Protein AF-A0A7S3EU67-F1 (afdb_monomer_lite)

pLDDT: mean 77.07, std 11.49, range [43.06, 93.88]

Organism: NCBI:txid156174

Secondary structure (DSSP, 8-state):
-TTTTTSS-TTS--HHHHHHHHHHHHHHHTS-TTT--HHHHHHHHHHHHHHSS----HHHHHHHHHHHHHHHHHTTT-TT--HHHHHHHHHHHHHHH---HHHHHHHHHHHEETTEE-GGG--

Structure (mmCIF, N/CA/C/O backbone):
data_AF-A0A7S3EU67-F1
#
_entry.id   AF-A0A7S3EU67-F1
#
loop_
_atom_site.group_PDB
_atom_site.id
_atom_site.type_symbol
_atom_site.label_atom_id
_atom_site.label_alt_id
_atom_site.label_comp_id
_atom_site.label_asym_id
_atom_site.label_entity_id
_atom_site.label_seq_id
_atom_site.pdbx_PDB_ins_code
_atom_site.Cartn_x
_atom_site.Cartn_y
_atom_site.Cartn_z
_atom_site.occupancy
_atom_site.B_iso_or_equiv
_atom_site.auth_seq_id
_atom_site.auth_comp_id
_atom_site.auth_asym_id
_atom_site.auth_atom_id
_atom_site.pdbx_PDB_model_num
ATOM 1 N N . LEU A 1 1 ? 1.679 -4.608 -15.591 1.00 65.19 1 LEU A N 1
ATOM 2 C CA . LEU A 1 1 ? 0.913 -3.486 -14.990 1.00 65.19 1 LEU A CA 1
ATOM 3 C C . LEU A 1 1 ? 1.843 -2.546 -14.233 1.00 65.19 1 LEU A C 1
ATOM 5 O O . LEU A 1 1 ? 1.960 -1.412 -14.661 1.00 65.19 1 LEU A O 1
ATOM 9 N N . TYR A 1 2 ? 2.546 -3.017 -13.198 1.00 73.50 2 TYR A N 1
ATOM 10 C CA . TYR A 1 2 ? 3.472 -2.206 -12.387 1.00 73.50 2 TYR A CA 1
ATOM 11 C C . TYR A 1 2 ? 4.547 -1.477 -13.207 1.00 73.50 2 TYR A C 1
ATOM 13 O O . TYR A 1 2 ? 4.780 -0.298 -12.981 1.00 73.50 2 TYR A O 1
ATOM 21 N N . LYS A 1 3 ? 5.087 -2.127 -14.248 1.00 79.25 3 LYS A N 1
ATOM 22 C CA . LYS A 1 3 ? 6.001 -1.490 -15.211 1.00 79.25 3 LYS A CA 1
ATOM 23 C C . LYS A 1 3 ? 5.364 -0.329 -15.994 1.00 79.25 3 LYS A C 1
ATOM 25 O O . LYS A 1 3 ? 5.911 0.760 -16.064 1.00 79.25 3 LYS A O 1
ATOM 30 N N . VAL A 1 4 ? 4.144 -0.528 -16.506 1.00 78.88 4 VAL A N 1
ATOM 31 C CA . VAL A 1 4 ? 3.378 0.500 -17.249 1.00 78.88 4 VAL A CA 1
ATOM 32 C C . VAL A 1 4 ? 2.975 1.671 -16.351 1.00 78.88 4 VAL A C 1
ATOM 34 O O . VAL A 1 4 ? 2.916 2.807 -16.802 1.00 78.88 4 VAL A O 1
ATOM 37 N N . LEU A 1 5 ? 2.698 1.395 -15.077 1.00 80.94 5 LEU A N 1
ATOM 38 C CA . LEU A 1 5 ? 2.354 2.410 -14.085 1.00 80.94 5 LEU A CA 1
ATOM 39 C C . LEU A 1 5 ? 3.580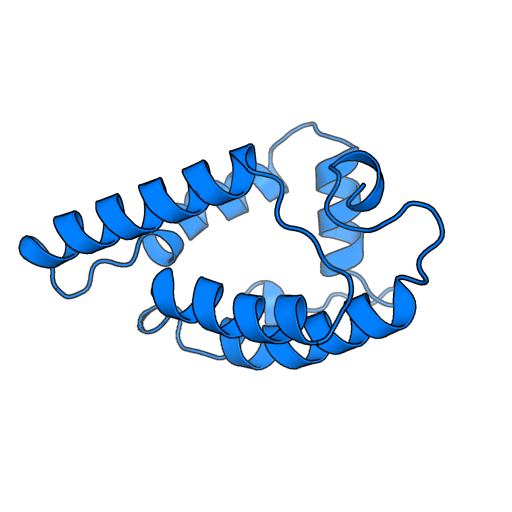 3.164 -13.536 1.00 80.94 5 LEU A C 1
ATOM 41 O O . LEU A 1 5 ? 3.401 4.071 -12.729 1.00 80.94 5 LEU A O 1
ATOM 45 N N . GLY A 1 6 ? 4.797 2.813 -13.966 1.00 80.44 6 GLY A N 1
ATOM 46 C CA . GLY A 1 6 ? 6.035 3.475 -13.550 1.00 80.44 6 GLY A CA 1
ATOM 47 C C . GLY A 1 6 ? 6.573 3.026 -12.192 1.00 80.44 6 GLY A C 1
ATOM 48 O O . GLY A 1 6 ? 7.446 3.694 -11.649 1.00 80.44 6 GLY A O 1
ATOM 49 N N . PHE A 1 7 ? 6.067 1.918 -11.643 1.00 84.12 7 PHE A N 1
ATOM 50 C CA . PHE A 1 7 ? 6.539 1.396 -10.362 1.00 84.12 7 PHE A CA 1
ATOM 51 C C . PHE A 1 7 ? 7.824 0.583 -10.466 1.00 84.12 7 PHE A C 1
ATOM 53 O O . PHE A 1 7 ? 8.583 0.504 -9.512 1.00 84.12 7 PHE A O 1
ATOM 60 N N . ILE A 1 8 ? 8.054 -0.055 -11.610 1.00 86.50 8 ILE A N 1
ATOM 61 C CA . ILE A 1 8 ? 9.194 -0.945 -11.834 1.00 86.50 8 ILE A CA 1
ATOM 62 C C . ILE A 1 8 ? 9.774 -0.614 -13.217 1.00 86.50 8 ILE A C 1
ATOM 64 O O . ILE A 1 8 ? 8.984 -0.445 -14.155 1.00 86.50 8 ILE A O 1
ATOM 68 N N . PRO A 1 9 ? 11.106 -0.531 -13.385 1.00 85.44 9 PRO A N 1
ATOM 69 C CA . PRO A 1 9 ? 11.727 -0.377 -14.696 1.00 85.44 9 PRO A CA 1
ATOM 70 C C . PRO A 1 9 ? 11.282 -1.467 -15.683 1.00 85.44 9 PRO A C 1
ATOM 72 O O . PRO A 1 9 ? 10.923 -2.587 -15.309 1.00 85.44 9 PRO A O 1
ATOM 75 N N . MET A 1 10 ? 11.256 -1.143 -16.977 1.00 84.31 10 MET A N 1
ATOM 76 C CA . MET A 1 10 ? 10.720 -2.060 -17.994 1.00 84.31 10 MET A CA 1
ATOM 77 C C . MET A 1 10 ? 11.562 -3.335 -18.148 1.00 84.31 10 MET A C 1
ATOM 79 O O . MET A 1 10 ? 11.022 -4.394 -18.478 1.00 84.31 10 MET A O 1
ATOM 83 N N . ASP A 1 11 ? 12.852 -3.235 -17.868 1.00 87.50 11 ASP A N 1
ATOM 84 C CA . ASP A 1 11 ? 13.901 -4.247 -17.974 1.00 87.50 11 ASP A CA 1
ATOM 85 C C . ASP A 1 11 ? 14.124 -5.063 -16.692 1.00 87.50 11 ASP A C 1
ATOM 87 O O . ASP A 1 11 ? 14.778 -6.099 -16.745 1.00 87.50 11 ASP A O 1
ATOM 91 N N . GLU A 1 12 ? 13.517 -4.666 -15.573 1.00 86.00 12 GLU A N 1
ATOM 92 C CA . GLU A 1 12 ? 13.733 -5.318 -14.277 1.00 86.00 12 GLU A CA 1
ATOM 93 C C . GLU A 1 12 ? 13.048 -6.692 -14.169 1.00 86.00 12 GLU A C 1
ATOM 95 O O . GLU A 1 12 ? 11.912 -6.870 -14.640 1.00 86.00 12 GLU A O 1
ATOM 100 N N . ASP A 1 13 ? 13.690 -7.647 -13.491 1.00 85.62 13 ASP A N 1
ATOM 101 C CA . ASP A 1 13 ? 13.052 -8.908 -13.106 1.00 85.62 13 ASP A CA 1
ATOM 102 C C . ASP A 1 13 ? 12.093 -8.700 -11.922 1.00 85.62 13 ASP A C 1
ATOM 104 O O . ASP A 1 13 ? 12.453 -8.205 -10.857 1.00 85.62 13 ASP A O 1
ATOM 108 N N . THR A 1 14 ? 10.834 -9.092 -12.107 1.00 84.94 14 THR A N 1
ATOM 109 C CA . THR A 1 14 ? 9.787 -8.937 -11.093 1.00 84.94 14 THR A CA 1
ATOM 110 C C . THR A 1 14 ? 9.695 -10.114 -10.128 1.00 84.94 14 THR A C 1
ATOM 112 O O . THR A 1 14 ? 8.995 -9.991 -9.124 1.00 84.94 14 THR A O 1
ATOM 115 N N . ALA A 1 15 ? 10.343 -11.247 -10.420 1.00 85.31 15 ALA A N 1
ATOM 116 C CA . ALA A 1 15 ? 10.303 -12.432 -9.564 1.00 85.31 15 ALA A CA 1
ATOM 117 C C . ALA A 1 15 ? 10.766 -12.162 -8.115 1.00 85.31 15 ALA A C 1
ATOM 119 O O . ALA A 1 15 ? 9.986 -12.449 -7.204 1.00 85.31 15 ALA A O 1
ATOM 120 N N . PRO A 1 16 ? 11.937 -11.540 -7.865 1.00 85.56 16 PRO A N 1
ATOM 121 C CA . PRO A 1 16 ? 12.390 -11.291 -6.495 1.00 85.56 16 PRO A CA 1
ATOM 122 C C . PRO A 1 16 ? 11.522 -10.254 -5.763 1.00 85.56 16 PRO A C 1
ATOM 124 O O . PRO A 1 16 ? 11.275 -10.374 -4.567 1.00 85.56 16 PRO A O 1
ATOM 127 N N . ILE A 1 17 ? 10.973 -9.277 -6.493 1.00 82.69 17 ILE A N 1
ATOM 128 C CA . ILE A 1 17 ? 10.047 -8.275 -5.941 1.00 82.69 17 ILE A CA 1
ATOM 129 C C . ILE A 1 17 ? 8.745 -8.948 -5.491 1.00 82.69 17 ILE A C 1
ATOM 131 O O . ILE A 1 17 ? 8.221 -8.651 -4.419 1.00 82.69 17 ILE A O 1
ATOM 135 N N . ALA A 1 18 ? 8.216 -9.869 -6.301 1.00 80.38 18 ALA A N 1
ATOM 136 C CA . ALA A 1 18 ? 7.013 -10.617 -5.961 1.00 80.38 18 ALA A CA 1
ATOM 137 C C . ALA A 1 18 ? 7.232 -11.527 -4.744 1.00 80.38 18 ALA A C 1
ATOM 139 O O . ALA A 1 18 ? 6.339 -11.644 -3.908 1.00 80.38 18 ALA A O 1
ATOM 140 N N . GLU A 1 19 ? 8.405 -12.150 -4.622 1.00 81.88 19 GLU A N 1
ATOM 141 C CA . GLU A 1 19 ? 8.767 -12.963 -3.458 1.00 81.88 19 GLU A CA 1
ATOM 142 C C . GLU A 1 19 ? 8.867 -12.117 -2.183 1.00 81.88 19 GLU A C 1
ATOM 144 O O . GLU A 1 19 ? 8.253 -12.463 -1.175 1.00 81.88 19 GLU A O 1
ATOM 149 N N . ALA A 1 20 ? 9.530 -10.960 -2.250 1.00 81.44 20 ALA A N 1
ATOM 150 C CA . ALA A 1 20 ? 9.624 -10.033 -1.126 1.00 81.44 20 ALA A CA 1
ATOM 151 C C . ALA A 1 20 ? 8.252 -9.507 -0.682 1.00 81.44 20 ALA A C 1
ATOM 153 O O . ALA A 1 20 ? 7.946 -9.503 0.509 1.00 81.44 20 ALA A O 1
ATOM 154 N N . LEU A 1 21 ? 7.387 -9.135 -1.632 1.00 76.31 21 LEU A N 1
ATOM 155 C CA . LEU A 1 21 ? 6.013 -8.736 -1.322 1.00 76.31 21 LEU A CA 1
ATOM 156 C C . LEU A 1 21 ? 5.219 -9.889 -0.697 1.00 76.31 21 LEU A C 1
ATOM 158 O O . LEU A 1 21 ? 4.515 -9.673 0.282 1.00 76.31 21 LEU A O 1
ATOM 162 N N . ASN A 1 22 ? 5.350 -11.118 -1.203 1.00 72.25 22 ASN A N 1
ATOM 163 C CA . ASN A 1 22 ? 4.688 -12.289 -0.619 1.00 72.25 22 ASN A CA 1
ATOM 164 C C . ASN A 1 22 ? 5.210 -12.651 0.778 1.00 72.25 22 ASN A C 1
ATOM 166 O O . ASN A 1 22 ? 4.482 -13.301 1.522 1.00 72.25 22 ASN A O 1
ATOM 170 N N . ALA A 1 23 ? 6.436 -12.265 1.131 1.00 74.50 23 ALA A N 1
ATOM 171 C CA . ALA A 1 23 ? 6.990 -12.448 2.471 1.00 74.50 23 ALA A CA 1
ATOM 172 C C . ALA A 1 23 ? 6.547 -11.343 3.446 1.00 74.50 23 ALA A C 1
ATOM 174 O O . ALA A 1 23 ? 6.305 -11.629 4.616 1.00 74.50 23 ALA A O 1
ATOM 175 N N . ALA A 1 24 ? 6.393 -10.107 2.963 1.00 69.75 24 ALA A N 1
ATOM 176 C CA . ALA A 1 24 ? 5.922 -8.969 3.755 1.00 69.75 24 ALA A CA 1
ATOM 177 C C . ALA A 1 24 ? 4.404 -9.022 4.004 1.00 69.75 24 ALA A C 1
ATOM 179 O O . ALA A 1 24 ? 3.927 -8.795 5.114 1.00 69.75 24 ALA A O 1
ATOM 180 N N . LEU A 1 25 ? 3.623 -9.383 2.978 1.00 64.12 25 LEU A N 1
ATOM 181 C CA . LEU A 1 25 ? 2.159 -9.367 3.023 1.00 64.12 25 LEU A CA 1
ATOM 182 C C . LEU A 1 25 ? 1.544 -10.207 4.155 1.00 64.12 25 LEU A C 1
ATOM 184 O O . LEU A 1 25 ? 0.590 -9.717 4.739 1.00 64.12 25 LEU A O 1
ATOM 188 N N . PRO A 1 26 ? 2.027 -11.410 4.520 1.00 59.19 26 PRO A N 1
ATOM 189 C CA . PRO A 1 26 ? 1.511 -12.161 5.662 1.00 59.19 26 PRO A CA 1
ATOM 190 C C . PRO A 1 26 ? 1.661 -11.426 6.994 1.00 59.19 26 PRO A C 1
ATOM 192 O O . PRO A 1 26 ? 0.789 -11.568 7.836 1.00 59.19 26 PRO A O 1
ATOM 195 N N . ASN A 1 27 ? 2.704 -10.618 7.202 1.00 59.47 27 ASN A N 1
ATOM 196 C CA . ASN A 1 27 ? 2.823 -9.814 8.426 1.00 59.47 27 ASN A CA 1
ATOM 197 C C . ASN A 1 27 ? 1.781 -8.693 8.452 1.00 59.47 27 ASN A C 1
ATOM 199 O O . ASN A 1 27 ? 1.230 -8.386 9.504 1.00 59.47 27 ASN A O 1
ATOM 203 N N . VAL A 1 28 ? 1.471 -8.134 7.280 1.00 55.78 28 VAL A N 1
ATOM 204 C CA . VAL A 1 28 ? 0.401 -7.149 7.125 1.00 55.78 28 VAL A CA 1
ATOM 205 C C . VAL A 1 28 ? -0.965 -7.822 7.325 1.00 55.78 28 VAL A C 1
ATOM 207 O O . VAL A 1 28 ? -1.751 -7.365 8.138 1.00 55.78 28 VAL A O 1
ATOM 210 N N . LEU A 1 29 ? -1.235 -8.930 6.629 1.00 53.62 29 LEU A N 1
ATOM 211 C CA . LEU A 1 29 ? -2.532 -9.620 6.552 1.00 53.62 29 LEU A CA 1
ATOM 212 C C . LEU A 1 29 ? -2.873 -10.486 7.774 1.00 53.62 29 LEU A C 1
ATOM 214 O O . LEU A 1 29 ? -4.052 -10.657 8.055 1.00 53.62 29 LEU A O 1
ATOM 218 N N . ASN A 1 30 ? -1.882 -11.021 8.496 1.00 49.66 30 ASN A N 1
ATOM 219 C CA . ASN A 1 30 ? -2.099 -11.759 9.750 1.00 49.66 30 ASN A CA 1
ATOM 220 C C . ASN A 1 30 ? -2.202 -10.832 10.970 1.00 49.66 30 ASN A C 1
ATOM 222 O O . ASN A 1 30 ? -2.521 -11.307 12.063 1.00 49.66 30 ASN A O 1
ATOM 226 N N . ALA A 1 31 ? -1.922 -9.533 10.819 1.00 54.12 31 ALA A N 1
ATOM 227 C CA . ALA A 1 31 ? -2.338 -8.566 11.821 1.00 54.12 31 ALA A CA 1
ATOM 228 C C . ALA A 1 31 ? -3.869 -8.570 11.858 1.00 54.12 31 ALA A C 1
ATOM 230 O O . ALA A 1 31 ? -4.526 -8.604 10.816 1.00 54.12 31 ALA A O 1
ATOM 231 N N . SER A 1 32 ? -4.450 -8.550 13.059 1.00 53.22 32 SER A N 1
ATOM 232 C CA . SER A 1 32 ? -5.900 -8.406 13.200 1.00 53.22 32 SER A CA 1
ATOM 233 C C . SER A 1 32 ? -6.366 -7.224 12.345 1.00 53.22 32 SER A C 1
ATOM 235 O O . SER A 1 32 ? -5.718 -6.180 12.353 1.00 53.22 32 SER A O 1
ATOM 237 N N . ILE A 1 33 ? -7.495 -7.337 11.636 1.00 54.34 33 ILE A N 1
ATOM 238 C CA . ILE A 1 33 ? -8.088 -6.208 10.887 1.00 54.34 33 ILE A CA 1
ATOM 239 C C . ILE A 1 33 ? -8.239 -4.967 11.799 1.00 54.34 33 ILE A C 1
ATOM 241 O O . ILE A 1 33 ? -8.209 -3.831 11.333 1.00 54.34 33 ILE A O 1
ATOM 245 N N . SER A 1 34 ? -8.339 -5.177 13.117 1.00 50.94 34 SER A N 1
ATOM 246 C CA . SER A 1 34 ? -8.350 -4.136 14.151 1.00 50.94 34 SER A CA 1
ATOM 247 C C . SER A 1 34 ? -7.001 -3.438 14.396 1.00 50.94 34 SER A C 1
ATOM 249 O O . SER A 1 34 ? -6.999 -2.318 14.887 1.00 50.94 34 SER A O 1
ATOM 251 N N . GLU A 1 35 ? -5.868 -4.061 14.068 1.00 56.22 35 GLU A N 1
ATOM 252 C CA . GLU A 1 35 ? -4.508 -3.490 14.153 1.00 56.22 35 GLU A CA 1
ATOM 253 C C . GLU A 1 35 ? -4.029 -2.906 12.808 1.00 56.22 35 GLU A C 1
ATOM 255 O O . GLU A 1 35 ? -2.981 -2.261 12.728 1.00 56.22 35 GLU A O 1
ATOM 260 N N . PHE A 1 36 ? -4.823 -3.092 11.752 1.00 65.50 36 PHE A N 1
ATOM 261 C CA . PHE A 1 36 ? -4.516 -2.743 10.368 1.00 65.50 36 PHE A CA 1
ATOM 262 C C . PHE A 1 36 ? -4.708 -1.238 10.090 1.00 65.50 36 PHE A C 1
ATOM 264 O O . PHE A 1 36 ? -5.612 -0.820 9.363 1.00 65.50 36 PHE A O 1
ATOM 271 N N . ASN A 1 37 ? -3.862 -0.397 10.687 1.00 70.62 37 ASN A N 1
ATOM 272 C CA . ASN A 1 37 ? -3.819 1.038 10.387 1.00 70.62 37 ASN A CA 1
ATOM 273 C C . ASN A 1 37 ? -2.993 1.313 9.113 1.00 70.62 37 ASN A C 1
ATOM 275 O O . ASN A 1 37 ? -2.041 0.592 8.795 1.00 70.62 37 ASN A O 1
ATOM 279 N N . PHE A 1 38 ? -3.354 2.352 8.354 1.00 81.50 38 PHE A N 1
ATOM 280 C CA . PHE A 1 38 ? -2.749 2.646 7.049 1.00 81.50 38 PHE A CA 1
ATOM 281 C C . PHE A 1 38 ? -1.248 2.926 7.142 1.00 81.50 38 PHE A C 1
ATOM 283 O O . PHE A 1 38 ? -0.493 2.564 6.237 1.00 81.50 38 PHE A O 1
ATOM 290 N N . LYS A 1 39 ? -0.798 3.535 8.242 1.00 78.25 39 LYS A N 1
ATOM 291 C CA . LYS A 1 39 ? 0.622 3.809 8.470 1.00 78.25 39 LYS A CA 1
ATOM 292 C C . LYS A 1 39 ? 1.463 2.530 8.483 1.00 78.25 39 LYS A C 1
ATOM 294 O O . LYS A 1 39 ? 2.445 2.471 7.749 1.00 78.25 39 LYS A O 1
ATOM 299 N N . SER A 1 40 ? 1.063 1.510 9.241 1.00 78.38 40 SER A N 1
ATOM 300 C CA . SER A 1 40 ? 1.786 0.233 9.312 1.00 78.38 40 SER A CA 1
ATOM 301 C C . SER A 1 40 ? 1.937 -0.428 7.937 1.00 78.38 40 SER A C 1
ATOM 303 O O . SER A 1 40 ? 3.000 -0.950 7.616 1.00 78.38 40 SER A O 1
ATOM 305 N N . VAL A 1 41 ? 0.909 -0.341 7.086 1.00 78.62 41 VAL A N 1
ATOM 306 C CA . VAL A 1 41 ? 0.963 -0.865 5.710 1.00 78.62 41 VAL A CA 1
ATOM 307 C C . VAL A 1 41 ? 1.979 -0.107 4.858 1.00 78.62 41 VAL A C 1
ATOM 309 O O . VAL A 1 41 ? 2.728 -0.711 4.092 1.00 78.62 41 VAL A O 1
ATOM 312 N N . VAL A 1 42 ? 1.999 1.223 4.966 1.00 81.38 42 VAL A N 1
ATOM 313 C CA . VAL A 1 42 ? 2.942 2.062 4.216 1.00 81.38 42 VAL A CA 1
ATOM 314 C C . VAL A 1 42 ? 4.377 1.819 4.671 1.00 81.38 42 VAL A C 1
ATOM 316 O O . VAL A 1 42 ? 5.260 1.781 3.816 1.00 81.38 42 VAL A O 1
ATOM 319 N N . ASP A 1 43 ? 4.599 1.642 5.972 1.00 81.75 43 ASP A N 1
ATOM 320 C CA . ASP A 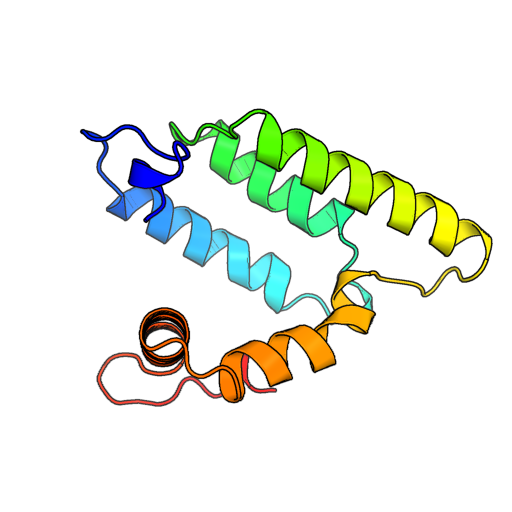1 43 ? 5.921 1.379 6.541 1.00 81.75 43 ASP A CA 1
ATOM 321 C C . ASP A 1 43 ? 6.463 0.018 6.048 1.00 81.75 43 ASP A C 1
ATOM 323 O O . ASP A 1 43 ? 7.553 -0.027 5.480 1.00 81.75 43 ASP A O 1
ATOM 327 N N . GLU A 1 44 ? 5.669 -1.060 6.121 1.00 77.50 44 GLU A N 1
ATOM 328 C CA . GLU A 1 44 ? 6.079 -2.400 5.655 1.00 77.50 44 GLU A CA 1
ATOM 329 C C . GLU A 1 44 ? 6.335 -2.439 4.136 1.00 77.50 44 GLU A C 1
ATOM 331 O O . GLU A 1 44 ? 7.325 -2.998 3.655 1.00 77.50 44 GLU A O 1
ATOM 336 N N . LEU A 1 45 ? 5.462 -1.806 3.343 1.00 78.81 45 LEU A N 1
ATOM 337 C CA . LEU A 1 45 ? 5.695 -1.677 1.902 1.00 78.81 45 LEU A CA 1
ATOM 338 C C . LEU A 1 45 ? 6.932 -0.817 1.621 1.00 78.81 45 LEU A C 1
ATOM 340 O O . LEU A 1 45 ? 7.647 -1.075 0.652 1.00 78.81 45 LEU A O 1
ATOM 344 N N . GLY A 1 46 ? 7.187 0.193 2.456 1.00 80.75 46 GLY A N 1
ATOM 345 C CA . GLY A 1 46 ? 8.358 1.065 2.411 1.00 80.75 46 GLY A CA 1
ATOM 346 C C . GLY A 1 46 ? 9.666 0.287 2.403 1.00 80.75 46 GLY A C 1
ATOM 347 O O . GLY A 1 46 ? 10.525 0.547 1.557 1.00 80.75 46 GLY A O 1
ATOM 348 N N . ASP A 1 47 ? 9.778 -0.709 3.275 1.00 81.00 47 ASP A N 1
ATOM 349 C CA . ASP A 1 47 ? 10.978 -1.535 3.400 1.00 81.00 47 ASP A CA 1
ATOM 350 C C . ASP A 1 47 ? 11.252 -2.354 2.134 1.00 81.00 47 ASP A C 1
ATOM 352 O O . ASP A 1 47 ? 12.387 -2.395 1.647 1.00 81.00 47 ASP A O 1
ATOM 356 N N . VAL A 1 48 ? 10.212 -2.935 1.529 1.00 79.25 48 VAL A N 1
ATOM 357 C CA . VAL A 1 48 ? 10.342 -3.645 0.246 1.00 79.25 48 VAL A CA 1
ATOM 358 C C . VAL A 1 48 ? 10.752 -2.675 -0.864 1.00 79.25 48 VAL A C 1
ATOM 360 O O . VAL A 1 48 ? 11.630 -2.978 -1.672 1.00 79.25 48 VAL A O 1
ATOM 363 N N . MET A 1 49 ? 10.166 -1.478 -0.895 1.00 78.94 49 MET A N 1
ATOM 364 C CA . MET A 1 49 ? 10.502 -0.467 -1.902 1.00 78.94 49 MET A CA 1
ATOM 365 C C . MET A 1 49 ? 11.921 0.087 -1.755 1.00 78.94 49 MET A C 1
ATOM 367 O O . MET A 1 49 ? 12.483 0.563 -2.735 1.00 78.94 49 MET A O 1
ATOM 371 N N . TYR A 1 50 ? 12.504 0.033 -0.558 1.00 82.50 50 TYR A N 1
ATOM 372 C CA . TYR A 1 50 ? 13.893 0.424 -0.333 1.00 82.50 50 TYR A CA 1
ATOM 373 C C . TYR A 1 50 ? 14.886 -0.634 -0.834 1.00 82.50 50 TYR A C 1
ATOM 375 O O . TYR A 1 50 ? 15.950 -0.295 -1.352 1.00 82.50 50 TYR A O 1
ATOM 383 N N . GLN A 1 51 ? 14.550 -1.917 -0.678 1.00 83.88 51 GLN A N 1
ATOM 384 C CA . GLN A 1 51 ? 15.439 -3.036 -1.011 1.00 83.88 51 GLN A CA 1
ATOM 385 C C . GLN A 1 51 ? 15.474 -3.369 -2.508 1.00 83.88 51 GLN A C 1
ATOM 387 O O . GLN A 1 51 ? 16.462 -3.922 -2.993 1.00 83.88 51 GLN A O 1
ATOM 392 N N . TYR A 1 52 ? 14.415 -3.030 -3.239 1.00 83.81 52 TYR A N 1
ATOM 393 C CA . TYR A 1 52 ? 14.259 -3.330 -4.660 1.00 83.81 52 TYR A CA 1
ATOM 394 C C . TYR A 1 52 ? 14.144 -2.042 -5.481 1.00 83.81 52 TYR A C 1
ATOM 396 O O . TYR A 1 52 ? 13.783 -1.004 -4.933 1.00 83.81 52 TYR A O 1
ATOM 404 N N . PRO A 1 53 ? 14.396 -2.067 -6.804 1.00 79.69 53 PRO A N 1
ATOM 405 C CA . PRO A 1 53 ? 14.273 -0.893 -7.677 1.00 79.69 53 PRO A CA 1
ATOM 406 C C . PRO A 1 53 ? 12.804 -0.539 -7.972 1.00 79.69 53 PRO A C 1
ATOM 408 O O . PRO A 1 53 ? 12.392 -0.325 -9.113 1.00 79.69 53 PRO A O 1
ATOM 411 N N . PHE A 1 54 ? 11.990 -0.486 -6.922 1.00 80.44 54 PHE A N 1
ATOM 412 C CA . PHE A 1 54 ? 10.609 -0.059 -6.959 1.00 80.44 54 PHE A CA 1
ATOM 413 C C . PHE A 1 54 ? 10.566 1.460 -6.785 1.00 80.44 54 PHE A C 1
ATOM 415 O O . PHE A 1 54 ? 11.029 2.013 -5.792 1.00 80.44 54 PHE A O 1
ATOM 422 N N . SER A 1 55 ? 10.012 2.164 -7.763 1.00 78.06 55 SER A N 1
ATOM 423 C CA . SER A 1 55 ? 9.826 3.611 -7.701 1.00 78.06 55 SER A CA 1
ATOM 424 C C . SER A 1 55 ? 8.375 3.928 -7.388 1.00 78.06 55 SER A C 1
ATOM 426 O O . SER A 1 55 ? 7.473 3.374 -7.995 1.00 78.06 55 SER A O 1
ATOM 428 N N . LEU A 1 56 ? 8.116 4.857 -6.476 1.00 81.56 56 LEU A N 1
ATOM 429 C CA . LEU A 1 56 ? 6.774 5.395 -6.276 1.00 81.56 56 LEU A CA 1
ATOM 430 C C . LEU A 1 56 ? 6.596 6.628 -7.169 1.00 81.56 56 LEU A C 1
ATOM 432 O O . LEU A 1 56 ? 7.223 7.658 -6.903 1.00 81.56 56 LEU A O 1
ATOM 436 N N . PRO A 1 57 ? 5.746 6.588 -8.213 1.00 85.81 57 PRO A N 1
ATOM 437 C CA . PRO A 1 57 ? 5.502 7.778 -9.010 1.00 85.81 57 PRO A CA 1
ATOM 438 C C . PRO A 1 57 ? 4.866 8.881 -8.144 1.00 85.81 57 PRO A C 1
ATOM 440 O O . PRO A 1 57 ? 4.032 8.574 -7.284 1.00 85.81 57 PRO A O 1
ATOM 443 N N . PRO A 1 58 ? 5.174 10.171 -8.388 1.00 87.88 58 PRO A N 1
ATOM 444 C CA . PRO A 1 58 ? 4.730 11.278 -7.533 1.00 87.88 58 PRO A CA 1
ATOM 445 C C . PRO A 1 58 ? 3.221 11.323 -7.267 1.00 87.88 58 PRO A C 1
ATOM 447 O O . PRO A 1 58 ? 2.791 11.668 -6.168 1.00 87.88 58 PRO A O 1
ATOM 450 N N . PHE A 1 59 ? 2.416 10.932 -8.257 1.00 88.75 59 PHE A N 1
ATOM 451 C CA . PHE A 1 59 ? 0.963 10.852 -8.129 1.00 88.75 59 PHE A CA 1
ATOM 452 C C . PHE A 1 59 ? 0.521 9.890 -7.013 1.00 88.75 59 PHE A C 1
ATOM 454 O O . PHE A 1 59 ? -0.325 10.242 -6.195 1.00 88.75 59 PHE A O 1
ATOM 461 N N . TYR A 1 60 ? 1.131 8.707 -6.920 1.00 86.94 60 TYR A N 1
ATOM 462 C CA . TYR A 1 60 ? 0.791 7.725 -5.888 1.00 86.94 60 TYR A CA 1
ATOM 463 C C . TYR A 1 60 ? 1.306 8.140 -4.509 1.00 86.94 60 TYR A C 1
ATOM 465 O O . TYR A 1 60 ? 0.614 7.929 -3.516 1.00 86.94 60 TYR A O 1
ATOM 473 N N . ILE A 1 61 ? 2.460 8.815 -4.442 1.00 88.06 61 ILE A N 1
ATOM 474 C CA . ILE A 1 61 ? 2.956 9.411 -3.190 1.00 88.06 61 ILE A CA 1
ATOM 475 C C . ILE A 1 61 ? 1.934 10.409 -2.633 1.00 88.06 61 ILE A C 1
ATOM 477 O O . ILE A 1 61 ? 1.682 10.427 -1.429 1.00 88.06 61 ILE A O 1
ATOM 481 N N . ALA A 1 62 ? 1.339 11.237 -3.497 1.00 91.25 62 ALA A N 1
ATOM 482 C CA . ALA A 1 62 ? 0.321 12.195 -3.080 1.00 91.25 62 ALA A CA 1
ATOM 483 C C . ALA A 1 62 ? -0.915 11.491 -2.502 1.00 91.25 62 ALA A C 1
ATOM 485 O O . ALA A 1 62 ? -1.371 11.874 -1.429 1.00 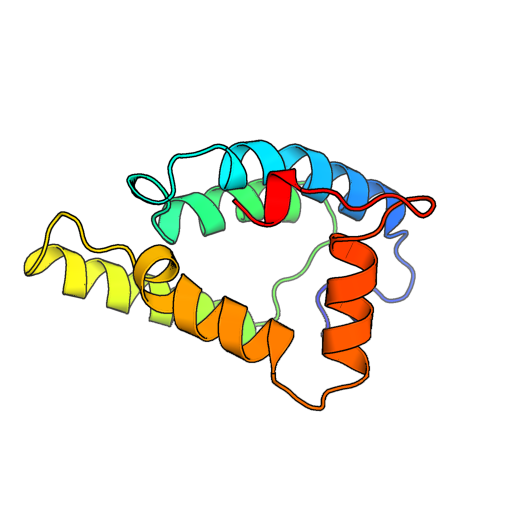91.25 62 ALA A O 1
ATOM 486 N N . ILE A 1 63 ? -1.397 10.427 -3.155 1.00 90.69 63 ILE A N 1
ATOM 487 C CA . ILE A 1 63 ? -2.522 9.621 -2.656 1.00 90.69 63 ILE A CA 1
ATOM 488 C C . ILE A 1 63 ? -2.209 9.058 -1.266 1.00 90.69 63 ILE A C 1
ATOM 490 O O . ILE A 1 63 ? -2.998 9.251 -0.344 1.00 90.69 63 ILE A O 1
ATOM 494 N N . ILE A 1 64 ? -1.044 8.424 -1.094 1.00 89.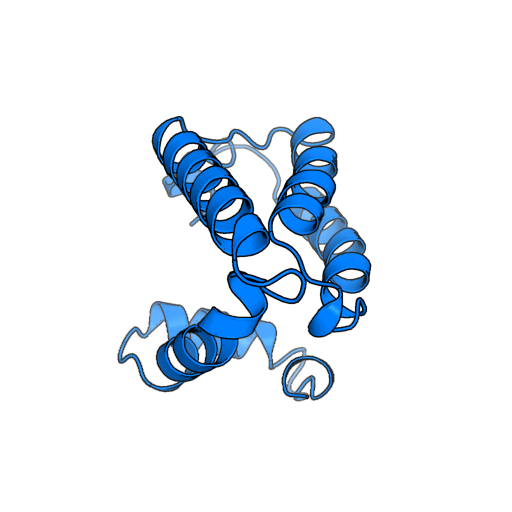38 64 ILE A N 1
ATOM 495 C CA . ILE A 1 64 ? -0.632 7.836 0.189 1.00 89.38 64 ILE A CA 1
ATOM 496 C C . ILE A 1 64 ? -0.565 8.909 1.283 1.00 89.38 64 ILE A C 1
ATOM 498 O O . ILE A 1 64 ? -1.108 8.723 2.369 1.00 89.38 64 ILE A O 1
ATOM 502 N N . ARG A 1 65 ? 0.037 10.069 0.993 1.00 89.50 65 ARG A N 1
ATOM 503 C CA . ARG A 1 65 ? 0.099 11.188 1.947 1.00 89.50 65 ARG A CA 1
ATOM 504 C C . ARG A 1 65 ? -1.285 11.708 2.324 1.00 89.50 65 ARG A C 1
ATOM 506 O O . ARG A 1 65 ? -1.521 11.972 3.499 1.00 89.50 65 ARG A O 1
ATOM 513 N N . CYS A 1 66 ? -2.195 11.848 1.360 1.00 93.56 66 CYS A N 1
ATOM 514 C CA . CYS A 1 66 ? -3.567 12.267 1.635 1.00 93.56 66 CYS A CA 1
ATOM 515 C C . CYS A 1 66 ? -4.281 11.272 2.554 1.00 93.56 66 CYS A C 1
ATOM 517 O O . CYS A 1 66 ? -4.888 11.697 3.532 1.00 93.56 66 CYS A O 1
ATOM 519 N N . LEU A 1 67 ? -4.170 9.969 2.284 1.00 91.75 67 LEU A N 1
ATOM 520 C CA . LEU A 1 67 ? -4.787 8.930 3.112 1.00 91.75 67 LEU A CA 1
ATOM 521 C C . LEU A 1 67 ? -4.231 8.931 4.541 1.00 91.75 67 LEU A C 1
ATOM 523 O O . LEU A 1 67 ? -5.014 8.916 5.485 1.00 91.75 67 LEU A O 1
ATOM 527 N N . GLY A 1 68 ? -2.910 9.053 4.711 1.00 89.69 68 GLY A N 1
ATOM 528 C CA . GLY A 1 68 ? -2.296 9.131 6.041 1.00 89.69 68 GLY A CA 1
ATOM 529 C C . GLY A 1 68 ? -2.726 10.366 6.843 1.00 89.69 68 GLY A C 1
ATOM 530 O O . GLY A 1 68 ? -2.955 10.273 8.046 1.00 89.69 68 GLY A O 1
ATOM 531 N N . VAL A 1 69 ? -2.892 11.523 6.189 1.00 92.56 69 VAL A N 1
ATOM 532 C CA . VAL A 1 69 ? -3.425 12.728 6.851 1.00 92.56 69 VAL A CA 1
ATOM 533 C C . VAL A 1 69 ? -4.892 12.538 7.236 1.00 92.56 69 VAL A C 1
ATOM 535 O O . VAL A 1 69 ? -5.271 12.898 8.347 1.00 92.56 69 VAL A O 1
ATOM 538 N N . LEU A 1 70 ? -5.713 11.974 6.345 1.00 92.50 70 LEU A N 1
ATOM 539 C CA . LEU A 1 70 ? -7.130 11.723 6.619 1.00 92.50 70 LEU A CA 1
ATOM 540 C C . LEU A 1 70 ? -7.318 10.749 7.786 1.00 92.50 70 LEU A C 1
ATOM 542 O O . LEU A 1 70 ? -8.115 11.034 8.677 1.00 92.50 70 LEU A O 1
ATOM 546 N N . GLU A 1 71 ? -6.556 9.653 7.821 1.00 88.81 71 GLU A N 1
ATOM 547 C CA . GLU A 1 71 ? -6.574 8.707 8.942 1.00 88.81 71 GLU A CA 1
ATOM 548 C C . GLU A 1 71 ? -6.119 9.383 10.244 1.00 88.81 71 GLU A C 1
ATOM 550 O O . GLU A 1 71 ? -6.805 9.288 11.258 1.00 88.81 71 GLU A O 1
ATOM 555 N N . GLY A 1 72 ? -5.032 10.161 10.206 1.00 89.69 72 GLY A N 1
ATOM 556 C CA . GLY A 1 72 ? -4.548 10.898 11.376 1.00 89.69 72 GLY A CA 1
ATOM 557 C C . GLY A 1 72 ? -5.538 11.933 11.926 1.00 89.69 72 GLY A C 1
ATOM 558 O O . GLY A 1 72 ? -5.554 12.184 13.130 1.00 89.69 72 GLY A O 1
ATOM 559 N N . VAL A 1 73 ? -6.371 12.536 11.073 1.00 93.38 73 VAL A N 1
ATOM 560 C CA . VAL A 1 73 ? -7.456 13.437 11.502 1.00 93.38 73 VAL A CA 1
ATOM 561 C C . VAL A 1 73 ? -8.619 12.645 12.095 1.00 93.38 73 VAL A C 1
ATOM 563 O O . VAL A 1 73 ? -9.134 13.028 13.143 1.00 93.38 73 VAL A O 1
ATOM 566 N N . ALA A 1 74 ? -9.021 11.542 11.464 1.00 91.56 74 ALA A N 1
ATOM 567 C CA . ALA A 1 74 ? -10.118 10.704 11.943 1.00 91.56 74 ALA A CA 1
ATOM 568 C C . ALA A 1 74 ? -9.818 10.079 13.316 1.00 91.56 74 ALA A C 1
ATOM 570 O O . ALA A 1 74 ? -10.688 10.091 14.188 1.00 91.56 74 ALA A O 1
ATOM 571 N N . LEU A 1 75 ? -8.564 9.675 13.553 1.00 89.88 75 LEU A N 1
ATOM 572 C CA . LEU A 1 75 ? -8.098 9.174 14.849 1.00 89.88 75 LEU A CA 1
ATOM 573 C C . LEU A 1 75 ? -8.311 10.168 16.005 1.00 89.88 75 LEU A C 1
ATOM 575 O O . LEU A 1 75 ? -8.457 9.760 17.153 1.00 89.88 75 LEU A O 1
ATOM 579 N N . GLN A 1 76 ? -8.365 11.479 15.739 1.00 92.19 76 GLN A N 1
ATOM 580 C CA . GLN A 1 76 ? -8.645 12.477 16.784 1.00 92.19 76 GLN A CA 1
ATOM 581 C C . GLN A 1 76 ? -10.092 12.418 17.294 1.00 92.19 76 GLN A C 1
ATOM 583 O O . GLN A 1 76 ? -10.365 12.896 18.394 1.00 92.19 76 GLN A O 1
ATOM 588 N N . VAL A 1 77 ? -11.009 11.865 16.497 1.00 93.88 77 VAL A N 1
ATOM 589 C CA . VAL A 1 77 ? -12.435 11.735 16.821 1.00 93.88 77 VAL A CA 1
ATOM 590 C C . VAL A 1 77 ? -12.754 10.327 17.318 1.00 93.88 77 VAL A C 1
ATOM 592 O O . VAL A 1 77 ? -13.492 10.185 18.291 1.00 93.88 77 VAL A O 1
ATOM 595 N N . ASP A 1 78 ? -12.183 9.309 16.678 1.00 91.50 78 ASP A N 1
ATOM 596 C CA . ASP A 1 78 ? -12.359 7.898 17.019 1.00 91.50 78 ASP A CA 1
ATOM 597 C C . ASP A 1 78 ? -10.993 7.199 17.047 1.00 91.50 78 ASP A C 1
ATOM 599 O O . ASP A 1 78 ? -10.348 7.037 16.015 1.00 91.50 78 ASP A O 1
ATOM 603 N N . GLN A 1 79 ? -10.542 6.799 18.238 1.00 88.50 79 GLN A N 1
ATOM 604 C CA . GLN A 1 79 ? -9.226 6.177 18.441 1.00 88.50 79 GLN A CA 1
ATOM 605 C C . GLN A 1 79 ? -9.121 4.774 17.829 1.00 88.50 79 GLN A C 1
ATOM 607 O O . GLN A 1 79 ? -8.007 4.313 17.593 1.00 88.50 79 GLN A O 1
ATOM 612 N N . ASP A 1 80 ? -10.253 4.121 17.555 1.00 85.81 80 ASP A N 1
ATOM 613 C CA . ASP A 1 80 ? -10.306 2.789 16.946 1.00 85.81 80 ASP A CA 1
ATOM 614 C C . ASP A 1 80 ? -10.499 2.857 15.417 1.00 85.81 80 ASP A C 1
ATOM 616 O O . ASP A 1 80 ? -10.676 1.824 14.754 1.00 85.81 80 ASP A O 1
ATOM 620 N N . PHE A 1 81 ? -10.474 4.069 14.846 1.00 86.31 81 PHE A N 1
ATOM 621 C CA . PHE A 1 81 ? -10.612 4.286 13.412 1.00 86.31 81 PHE A CA 1
ATOM 622 C C . PHE A 1 81 ? -9.411 3.735 12.639 1.00 86.31 81 PHE A C 1
ATOM 624 O O . PHE A 1 81 ? -8.259 4.070 12.911 1.00 86.31 81 PHE A O 1
ATOM 631 N N . ALA A 1 82 ? -9.693 2.961 11.594 1.00 84.31 82 ALA A N 1
ATOM 632 C CA . ALA A 1 82 ? -8.697 2.511 10.633 1.00 84.31 82 ALA A CA 1
ATOM 633 C C . ALA A 1 82 ? -9.298 2.569 9.227 1.00 84.31 82 ALA A C 1
ATOM 635 O O . ALA A 1 82 ? -10.274 1.880 8.917 1.00 84.31 82 ALA A O 1
ATOM 636 N N . ILE A 1 83 ? -8.706 3.385 8.349 1.00 85.44 83 ILE A N 1
ATOM 637 C CA . ILE A 1 83 ? -9.311 3.687 7.040 1.00 85.44 83 ILE A CA 1
ATOM 638 C C . ILE A 1 83 ? -9.443 2.437 6.163 1.00 85.44 83 ILE A C 1
ATOM 640 O O . ILE A 1 83 ? -10.405 2.303 5.410 1.00 85.44 83 ILE A O 1
ATOM 644 N N . ILE A 1 84 ? -8.484 1.509 6.262 1.00 81.94 84 ILE A N 1
ATOM 645 C CA . ILE A 1 84 ? -8.483 0.269 5.480 1.00 81.94 84 ILE A CA 1
ATOM 646 C C . ILE A 1 84 ? -9.563 -0.684 5.987 1.00 81.94 84 ILE A C 1
ATOM 648 O O . ILE A 1 84 ? -10.298 -1.240 5.173 1.00 81.94 84 ILE A O 1
ATOM 652 N N . LYS A 1 85 ? -9.691 -0.835 7.309 1.00 80.69 85 LYS A N 1
ATOM 653 C CA . LYS A 1 85 ? -10.734 -1.646 7.950 1.00 80.69 85 LYS A CA 1
ATOM 654 C C . LYS A 1 85 ? -12.127 -1.196 7.513 1.00 80.69 85 LYS A C 1
ATOM 656 O O . LYS A 1 85 ? -12.922 -2.019 7.068 1.00 80.69 85 LYS A O 1
ATOM 661 N N . ASP A 1 86 ? -12.392 0.105 7.551 1.00 84.44 86 ASP A N 1
ATOM 662 C CA . ASP A 1 86 ? -13.704 0.650 7.189 1.00 84.44 86 ASP A CA 1
ATOM 663 C C . ASP A 1 86 ? -13.969 0.596 5.678 1.00 84.44 86 ASP A C 1
ATOM 665 O O . ASP A 1 86 ? -15.106 0.415 5.237 1.00 84.44 86 ASP A O 1
ATOM 669 N N . ALA A 1 87 ? -12.919 0.717 4.860 1.00 85.88 87 ALA A N 1
ATOM 670 C CA . ALA A 1 87 ? -13.024 0.595 3.411 1.00 85.88 87 ALA A CA 1
ATOM 671 C C . ALA A 1 87 ? -13.098 -0.864 2.932 1.00 85.88 87 ALA A C 1
ATOM 673 O O . ALA A 1 87 ? -13.517 -1.098 1.795 1.00 85.88 87 ALA A O 1
ATOM 674 N N . TYR A 1 88 ? -12.717 -1.841 3.761 1.00 79.94 88 TYR A N 1
ATOM 675 C CA . TYR A 1 88 ? -12.617 -3.245 3.365 1.00 79.94 88 TYR A CA 1
ATOM 676 C C . TYR A 1 88 ? -13.906 -3.785 2.725 1.00 79.94 88 TYR A C 1
ATOM 678 O O . TYR A 1 88 ? -13.813 -4.313 1.615 1.00 79.94 88 TYR A O 1
ATOM 686 N N . PRO A 1 89 ? -15.118 -3.586 3.293 1.00 81.38 89 PRO A N 1
ATOM 687 C CA . PRO A 1 89 ? -16.352 -4.075 2.673 1.00 81.38 89 PRO A CA 1
ATOM 688 C C . PRO A 1 89 ? -16.586 -3.494 1.274 1.00 81.38 89 PRO A C 1
ATOM 690 O O . PRO A 1 89 ? -17.032 -4.196 0.366 1.00 81.38 89 PRO A O 1
ATOM 693 N N . PHE A 1 90 ? -16.251 -2.216 1.078 1.00 83.44 90 PHE A N 1
ATOM 694 C CA . PHE A 1 90 ? -16.366 -1.560 -0.220 1.00 83.44 90 PHE A CA 1
ATOM 695 C C . PHE A 1 90 ? -15.336 -2.100 -1.218 1.00 83.44 90 PHE A C 1
ATOM 697 O O . PHE A 1 90 ? -15.691 -2.395 -2.360 1.00 83.44 90 PHE A O 1
ATOM 704 N N . ILE A 1 91 ? -14.079 -2.264 -0.796 1.00 80.75 91 ILE A N 1
ATOM 705 C CA . ILE A 1 91 ? -13.001 -2.807 -1.633 1.00 80.75 91 ILE A CA 1
ATOM 706 C C . ILE A 1 91 ? -13.334 -4.245 -2.043 1.00 80.75 91 ILE A C 1
ATOM 708 O O . ILE A 1 91 ? -13.303 -4.558 -3.232 1.00 80.75 91 ILE A O 1
ATOM 712 N N . ALA A 1 92 ? -13.720 -5.094 -1.089 1.00 77.75 92 ALA A N 1
ATOM 713 C CA . ALA A 1 92 ? -14.114 -6.477 -1.332 1.00 77.75 92 ALA A CA 1
ATOM 714 C C . ALA A 1 92 ? -15.327 -6.564 -2.270 1.00 77.75 92 ALA A C 1
ATOM 716 O O . ALA A 1 92 ? -15.280 -7.273 -3.277 1.00 77.75 92 ALA A O 1
ATOM 717 N N . SER A 1 93 ? -16.385 -5.783 -2.011 1.00 79.75 93 SER A N 1
ATOM 718 C CA . SER A 1 93 ? -17.558 -5.728 -2.893 1.00 79.75 93 SER A CA 1
ATOM 719 C C . SER A 1 93 ? -17.174 -5.309 -4.310 1.00 79.75 93 SER A C 1
ATOM 721 O O . SER A 1 93 ? -17.636 -5.925 -5.271 1.00 79.75 93 SER A O 1
ATOM 723 N N . ARG A 1 94 ? -16.297 -4.313 -4.459 1.00 80.00 94 ARG A N 1
ATOM 724 C CA . ARG A 1 94 ? -15.866 -3.831 -5.771 1.00 80.00 94 ARG A CA 1
ATOM 725 C C . ARG A 1 94 ? -15.000 -4.849 -6.509 1.00 80.00 94 ARG A C 1
ATOM 727 O O . ARG A 1 94 ? -15.227 -5.070 -7.692 1.00 80.00 94 ARG A O 1
ATOM 734 N N . LEU A 1 95 ? -14.084 -5.526 -5.816 1.00 76.19 95 LEU A N 1
ATOM 735 C CA . LEU A 1 95 ? -13.297 -6.627 -6.384 1.00 76.19 95 LEU A CA 1
ATOM 736 C C . LEU A 1 95 ? -14.191 -7.751 -6.929 1.00 76.19 95 LEU A C 1
ATOM 738 O O . LEU A 1 95 ? -13.895 -8.302 -7.988 1.00 76.19 95 LEU A O 1
ATOM 742 N N . LEU A 1 96 ? -15.278 -8.067 -6.219 1.00 73.88 96 LEU A N 1
ATOM 743 C CA . LEU A 1 96 ? -16.196 -9.157 -6.559 1.00 73.88 96 LEU A CA 1
ATOM 744 C C . LEU A 1 96 ? -17.261 -8.776 -7.600 1.00 73.88 96 LEU A C 1
ATOM 746 O O . LEU A 1 96 ? -17.695 -9.640 -8.357 1.00 73.88 96 LEU A O 1
ATOM 750 N N . SER A 1 97 ? -17.700 -7.515 -7.622 1.00 74.81 97 SER A N 1
ATOM 751 C CA . SER A 1 97 ? -18.893 -7.085 -8.375 1.00 74.81 97 SER A CA 1
ATOM 752 C C . SER A 1 97 ? -18.582 -6.255 -9.616 1.00 74.81 97 SER A C 1
ATOM 754 O O . SER A 1 97 ? -19.458 -6.067 -10.455 1.00 74.81 97 SER A O 1
ATOM 756 N N . GLU A 1 98 ? -17.379 -5.692 -9.734 1.00 75.25 98 GLU A N 1
ATOM 757 C CA . GLU A 1 98 ? -17.053 -4.827 -10.865 1.00 75.25 98 GLU A CA 1
ATOM 758 C C . GLU 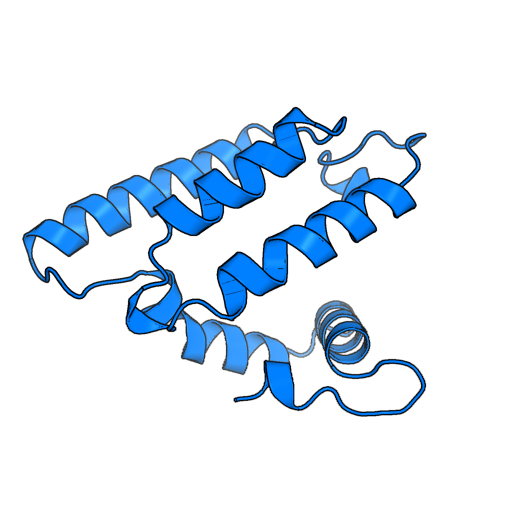A 1 98 ? -16.800 -5.669 -12.129 1.00 75.25 98 GLU A C 1
ATOM 760 O O . GLU A 1 98 ? -15.981 -6.594 -12.129 1.00 75.25 98 GLU A O 1
ATOM 765 N N . ASP A 1 99 ? -17.473 -5.316 -13.232 1.00 69.81 99 ASP A N 1
ATOM 766 C CA . ASP A 1 99 ? -17.280 -5.883 -14.579 1.00 69.81 99 ASP A CA 1
ATOM 767 C C . ASP A 1 99 ? -15.960 -5.398 -15.201 1.00 69.81 99 ASP A C 1
ATOM 769 O O . ASP A 1 99 ? -15.891 -4.844 -16.299 1.00 69.81 99 ASP A O 1
ATOM 773 N N . SER A 1 100 ? -14.870 -5.575 -14.464 1.00 77.62 100 SER A N 1
ATOM 774 C CA . SER A 1 100 ? -13.517 -5.376 -14.944 1.00 77.62 100 SER A CA 1
ATOM 775 C C . SER A 1 100 ? -12.905 -6.756 -15.154 1.00 77.62 100 SER A C 1
ATOM 777 O O . SER A 1 100 ? -12.448 -7.368 -14.184 1.00 77.62 100 SER A O 1
ATOM 779 N N . PRO A 1 101 ? -12.818 -7.252 -16.407 1.00 78.75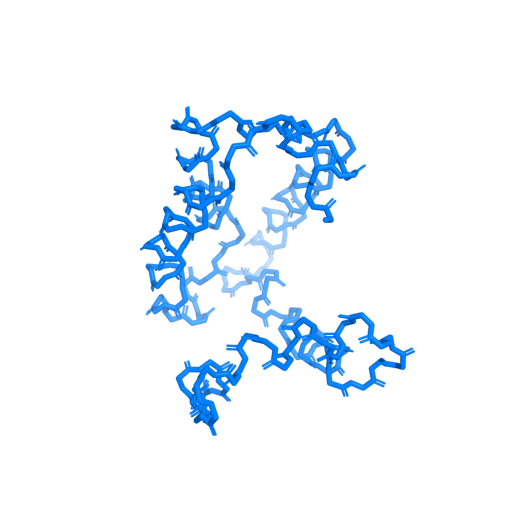 101 PRO A N 1
ATOM 780 C CA . PRO A 1 101 ? -12.175 -8.534 -16.710 1.00 78.75 101 PRO A CA 1
ATOM 781 C C . PRO A 1 101 ? -10.766 -8.629 -16.117 1.00 78.75 101 PRO A C 1
ATOM 783 O O . PRO A 1 101 ? -10.289 -9.694 -15.734 1.00 78.75 101 PRO A O 1
ATOM 786 N N . ARG A 1 102 ? -10.099 -7.478 -15.999 1.00 73.75 102 ARG A N 1
ATOM 787 C CA . ARG A 1 102 ? -8.781 -7.352 -15.394 1.00 73.75 102 ARG A CA 1
ATOM 788 C C . ARG A 1 102 ? -8.798 -7.570 -13.883 1.00 73.75 102 ARG A C 1
ATOM 790 O O . ARG A 1 102 ? -7.922 -8.264 -13.378 1.00 73.75 102 ARG A O 1
ATOM 797 N N . LEU A 1 103 ? -9.745 -6.957 -13.177 1.00 71.31 103 LEU A N 1
ATOM 798 C CA . LEU A 1 103 ? -9.852 -7.055 -11.722 1.00 71.31 103 LEU A CA 1
ATOM 799 C C . LEU A 1 103 ? -10.303 -8.459 -11.317 1.00 71.31 103 LEU A C 1
ATOM 801 O O . LEU A 1 103 ? -9.686 -9.063 -10.449 1.00 71.31 103 LEU A O 1
ATOM 805 N N . GLN A 1 104 ? -11.268 -9.022 -12.046 1.00 75.12 104 GLN A N 1
ATOM 806 C CA . GLN A 1 104 ? -11.696 -10.412 -11.898 1.00 75.12 104 GLN A CA 1
ATOM 807 C C . GLN A 1 104 ? -10.543 -11.388 -12.161 1.00 75.12 104 GLN A C 1
ATOM 809 O O . GLN A 1 104 ? -10.349 -12.331 -11.400 1.00 75.12 104 GLN A O 1
ATOM 814 N N . SER A 1 105 ? -9.727 -11.148 -13.196 1.00 74.44 105 SER A N 1
ATOM 815 C CA . SER A 1 105 ? -8.535 -11.965 -13.448 1.00 74.44 105 SER A CA 1
ATOM 816 C C . SER A 1 105 ? -7.502 -11.840 -12.330 1.00 74.44 105 SER A C 1
ATOM 818 O O . SER A 1 105 ? -6.931 -12.854 -11.945 1.00 74.44 105 SER A O 1
ATOM 820 N N . ALA A 1 106 ? -7.246 -10.636 -11.814 1.00 72.06 106 ALA A N 1
ATOM 821 C CA . ALA A 1 106 ? -6.301 -10.432 -10.717 1.00 72.06 106 ALA A CA 1
ATOM 822 C C . ALA A 1 106 ? -6.789 -11.103 -9.424 1.00 72.06 106 ALA A C 1
ATOM 824 O O . ALA A 1 106 ? -6.024 -11.818 -8.782 1.00 72.06 106 ALA A O 1
ATOM 825 N N . LEU A 1 107 ? -8.073 -10.941 -9.097 1.00 72.31 107 LEU A N 1
ATOM 826 C CA . LEU A 1 107 ? -8.725 -11.584 -7.961 1.00 72.31 107 LEU A CA 1
ATOM 827 C C . LEU A 1 107 ? -8.664 -13.111 -8.080 1.00 72.31 107 LEU A C 1
ATOM 829 O O . LEU A 1 107 ? -8.290 -13.795 -7.134 1.00 72.31 107 LEU A O 1
ATOM 833 N N . ARG A 1 108 ? -8.953 -13.651 -9.268 1.00 70.94 108 ARG A N 1
ATOM 834 C CA . ARG A 1 108 ? -8.866 -15.089 -9.535 1.00 70.94 108 ARG A CA 1
ATOM 835 C C . ARG A 1 108 ? -7.447 -15.620 -9.343 1.00 70.94 108 ARG A C 1
ATOM 837 O O . ARG A 1 108 ? -7.297 -16.674 -8.744 1.00 70.94 108 ARG A O 1
ATOM 844 N N . THR A 1 109 ? -6.425 -14.901 -9.806 1.00 68.94 109 THR A N 1
ATOM 845 C CA . THR A 1 109 ? -5.016 -15.283 -9.599 1.00 68.94 109 THR A CA 1
ATOM 846 C C . THR A 1 109 ? -4.597 -15.215 -8.128 1.00 68.94 109 THR A C 1
ATOM 848 O O . THR A 1 109 ? -3.742 -15.986 -7.706 1.00 68.94 109 THR A O 1
ATOM 851 N N . LEU A 1 110 ? -5.179 -14.307 -7.340 1.00 67.12 110 LEU A N 1
ATOM 852 C CA . LEU A 1 110 ? -4.889 -14.198 -5.907 1.00 67.12 110 LEU A CA 1
ATOM 853 C C . LEU A 1 110 ? -5.550 -15.315 -5.090 1.00 67.12 110 LEU A C 1
ATOM 855 O O . LEU A 1 110 ? -4.910 -15.884 -4.206 1.00 67.12 110 LEU A O 1
ATOM 859 N N . ILE A 1 111 ? -6.812 -15.634 -5.394 1.00 68.44 111 ILE A N 1
ATOM 860 C CA . ILE A 1 111 ? -7.602 -16.625 -4.652 1.00 68.44 111 ILE A CA 1
ATOM 861 C C . ILE A 1 111 ? -7.290 -18.056 -5.111 1.00 68.44 111 ILE A C 1
ATOM 863 O O . ILE A 1 111 ? -7.370 -18.980 -4.309 1.00 68.44 111 ILE A O 1
ATOM 867 N N . ILE A 1 112 ? -6.942 -18.268 -6.384 1.00 66.38 112 ILE A N 1
ATOM 868 C CA . ILE A 1 112 ? -6.733 -19.603 -6.955 1.00 66.38 112 ILE A CA 1
ATOM 869 C C . ILE A 1 112 ? -5.253 -19.806 -7.267 1.00 66.38 112 ILE A C 1
ATOM 871 O O . ILE A 1 112 ? -4.719 -19.196 -8.196 1.00 66.38 112 ILE A O 1
ATOM 875 N N . ARG A 1 113 ? -4.611 -20.727 -6.542 1.00 60.50 113 ARG A N 1
ATOM 876 C CA . ARG A 1 113 ? -3.252 -21.198 -6.837 1.00 60.50 113 ARG A CA 1
ATOM 877 C C . ARG A 1 113 ? -3.305 -22.696 -7.119 1.00 60.50 113 ARG A C 1
ATOM 879 O O . ARG A 1 113 ? -3.886 -23.443 -6.346 1.00 60.50 113 ARG A O 1
ATOM 886 N N . ASP A 1 114 ? -2.764 -23.115 -8.260 1.00 60.78 114 ASP A N 1
ATOM 887 C CA . ASP A 1 114 ? -2.692 -24.527 -8.677 1.00 60.78 114 ASP A CA 1
ATOM 888 C C . ASP A 1 114 ? -4.047 -25.273 -8.724 1.00 60.78 114 ASP A C 1
ATOM 890 O O . ASP A 1 114 ? -4.111 -26.495 -8.650 1.00 60.78 114 ASP A O 1
ATOM 894 N N . GLY A 1 115 ? -5.148 -24.534 -8.909 1.00 64.06 115 GLY A N 1
ATOM 895 C CA . GLY A 1 115 ? -6.507 -25.085 -8.960 1.00 64.06 115 GLY A CA 1
ATOM 896 C C . GLY A 1 115 ? -7.206 -25.183 -7.602 1.00 64.06 115 GLY A C 1
ATOM 897 O O . GLY A 1 115 ? -8.390 -25.518 -7.569 1.00 64.06 115 GLY A O 1
ATOM 898 N N . GLU A 1 116 ? -6.526 -24.827 -6.512 1.00 65.69 116 GLU A N 1
ATOM 899 C CA . GLU A 1 116 ? -7.084 -24.796 -5.161 1.00 65.69 116 GLU A CA 1
ATOM 900 C C . GLU A 1 116 ? -7.415 -23.364 -4.720 1.00 65.69 116 GLU A C 1
ATOM 902 O O . GLU A 1 116 ? -6.715 -22.402 -5.052 1.00 65.69 116 GLU A O 1
ATOM 907 N N . VAL A 1 117 ? -8.519 -23.223 -3.983 1.00 68.94 117 VAL A N 1
ATOM 908 C CA . VAL A 1 117 ? -8.980 -21.948 -3.417 1.00 68.94 117 VAL A CA 1
ATOM 909 C C . VAL A 1 117 ? -8.248 -21.695 -2.100 1.00 68.94 117 VAL A C 1
ATOM 911 O O . VAL A 1 117 ? -8.314 -22.515 -1.187 1.00 68.94 117 VAL A O 1
ATOM 914 N N . ARG A 1 118 ? -7.578 -20.545 -1.989 1.00 65.06 118 ARG A N 1
ATOM 915 C CA . ARG A 1 118 ? -6.914 -20.077 -0.767 1.00 65.06 118 ARG A CA 1
ATOM 916 C C . ARG A 1 118 ? -7.927 -19.380 0.136 1.00 65.06 118 ARG A C 1
ATOM 918 O O . ARG A 1 118 ? -8.120 -18.168 0.042 1.00 65.06 118 ARG A O 1
ATOM 925 N N . TRP A 1 119 ? -8.587 -20.163 0.983 1.00 65.31 119 TRP A N 1
ATOM 926 C CA . TRP A 1 119 ? -9.612 -19.673 1.911 1.00 65.31 119 TRP A CA 1
ATOM 927 C C . TRP A 1 119 ? -9.073 -18.668 2.936 1.00 65.31 119 TRP A C 1
ATOM 929 O O . TRP A 1 119 ? -9.808 -17.763 3.305 1.00 65.31 119 TRP A O 1
ATOM 939 N N . ASP A 1 120 ? -7.781 -18.736 3.271 1.00 55.16 120 ASP A N 1
ATOM 940 C CA . ASP A 1 120 ? -7.094 -17.834 4.215 1.00 55.16 120 ASP A CA 1
ATOM 941 C C . ASP A 1 120 ? -7.147 -16.334 3.834 1.00 55.16 120 ASP A C 1
ATOM 943 O O . ASP A 1 120 ? -6.762 -15.486 4.627 1.00 55.16 120 ASP A O 1
ATOM 947 N N . TYR A 1 121 ? -7.568 -15.992 2.607 1.00 50.72 121 TYR A N 1
ATOM 948 C CA . TYR A 1 121 ? -7.707 -14.606 2.119 1.00 50.72 121 TYR A CA 1
ATOM 949 C C . TYR A 1 121 ? -9.164 -14.125 2.061 1.00 50.72 121 TYR A C 1
ATOM 951 O O . TYR A 1 121 ? -9.415 -12.992 1.641 1.00 50.72 121 TYR A O 1
ATOM 959 N N . LEU A 1 122 ? -10.121 -15.000 2.383 1.00 51.94 122 LEU A N 1
ATOM 960 C CA . LEU A 1 122 ? -11.565 -14.752 2.305 1.00 51.94 122 LEU A CA 1
ATOM 961 C C . LEU A 1 122 ? -12.244 -14.719 3.684 1.00 51.94 122 LEU A C 1
ATOM 963 O O . LEU A 1 122 ? -13.456 -14.507 3.740 1.00 51.94 122 LEU A O 1
ATOM 967 N N . GLU A 1 123 ? -11.481 -14.934 4.754 1.00 43.06 123 GLU A N 1
ATOM 968 C CA . GLU A 1 123 ? -11.900 -14.865 6.160 1.00 43.06 123 GLU A CA 1
ATOM 969 C C . GLU A 1 123 ? -11.320 -13.608 6.823 1.00 43.06 123 GLU A C 1
ATOM 971 O O . GLU A 1 123 ? -12.060 -12.970 7.606 1.00 43.06 123 GLU A O 1
#

Foldseek 3Di:
DCCVVVFAPPPDDCVVLVVLCVVLVCVQLVPPLQRNALVVVCVSVVVSVVVDVTDDPPVVVVVSVVSVVVQVVVCVVPVSDHPCSVCVVVVVCCLVPPPDPVSVVVVCPVQDDPNDGPCSVVD

InterPro domains:
  IPR050154 UbiB protein kinase [PTHR10566] (4-123)

Sequence (123 aa):
LYKVLGFIPMDEDTAPIAEALNAALPNVLNASISEFNFKSVVDELGDVMYQYPFSLPPFYIAIIRCLGVLEGVALQVDQDFAIIKDAYPFIASRLLSEDSPRLQSALRTLIIRDGEVRWDYLE

Radius of gyration: 15.85 Å; chains: 1; bounding box: 34×38×36 Å

=== Feature glossary ===
Feature key, reading from the visual/contextual features back to the raw sequence:

Rendered structure images. Six rendered views show the 3D structure from the faces of a cube — i.e. along ±x, ±y, ±z. Rendering representation is drawn randomly per protein from cartoon (secondary-structure ribbons), sticks (backbone bonds), or molecular surface; coloring is either N→C rainbow (blue at the N-terminus through red at the C-terminus) or one color per chain.

Contact-map, Ramachandran, and PAE plots. The contact map is a binary N×N matrix image: pixel (i, j) is dark where Cα_i and Cα_j are within 8 Å and |i−j|>4. Because the |i−j|>4 filter removes local helical contacts, off-diagonal stripes parallel to the main diagonal indicate parallel β-sheets; stripes perpendicular to it indicate antiparallel β-sheets. The Ramachandran plot scatters every residue's (φ, ψ) pair against the sterically allowed regions. The PAE heatmap renders the predicted-aligned-error matrix.

InterPro / GO / CATH / organism. Database cross-references. InterPro integrates a dozen domain/family signature databases into unified entries with residue-range hits. GO terms attach function/process/location labels with evidence codes. CATH codes position the fold in a four-level structural taxonomy. Organism is the NCBI-taxonomy species name.

Nearest PDB structures. The Foldseek neighbor list gives the closest experimentally determined structures in the PDB, ranked by structural alignment. TM-score near 1 means near-identical fold; near 0.3 means only rough topology match. This is how one finds what a novel AlphaFold prediction most resembles in the solved-structure universe.

Predicted aligned error. PAE(i, j) answers: if I align the predicted and true structures on residue i, how far off (in Å) do I expect residue j to be? A block-diagonal PAE matrix with low values on the blocks and high values off-diagonal is the signature of a multi-domain protein with confidently predicted domains but uncertain inter-domain orientation.

Solvent-accessible surface area. Accessible surface area quantifies burial. A residue with SASA near zero is packed into the hydrophobic core; one with SASA >100 Å² sits on the surface. Computed here via the Shrake–Rupley numerical algorithm with a 1.4 Å probe.

B-factor. B-factor (Debye–Waller factor) reflects atomic displacement in the crystal lattice. It is an experimental observable (units Å²), not a prediction; low values mean the atom is pinned down, high values mean it moves or is heterogeneous across the crystal.

pLDDT. For AlphaFold models, the B-factor field carries pLDDT — the model's own estimate of local accuracy on a 0–100 scale. Regions with pLDDT<50 should be treated as essentially unmodeled; they often correspond to intrinsically disordered segments.

Backbone torsions (φ/ψ). φ (phi) and ψ (psi) are the two rotatable backbone dihedrals per residue: φ is the C(i-1)–N–Cα–C torsion, ψ is the N–Cα–C–N(i+1) torsion, both in degrees on (−180°, 180°]. α-helical residues cluster near (−60°, −45°); β-strand residues near (−120°, +130°). A Ramachandran plot is simply a scatter of (φ, ψ) for every residue.

Radius of gyration, Cα contacts, bounding box. Radius of gyration (Rg) is the root-mean-square distance of Cα atoms from their centroid — a single number for overall size and compactness. A globular domain of N residues has Rg ≈ 2.2·N^0.38 Å; an extended or disordered chain has a much larger Rg. The Cα contact count is the number of residue pairs whose Cα atoms are within 8 Å and are more than four positions apart in sequence — a standard proxy for tertiary packing density. The bounding box is the smallest axis-aligned box enclosing all Cα atoms.

Secondary structure (3-state, P-SEA). Three-state secondary structure (P-SEA) collapses the eight DSSP classes into helix (a), strand (b), and coil (c). P-SEA assigns these from Cα geometry alone — distances and angles — without requiring backbone oxygens, so it works on any Cα trace.

Secondary structure (8-state, DSSP). DSSP 8-state secondary structure assigns each residue one of H (α-helix), G (3₁₀-helix), I (π-helix), E (extended β-strand), B (isolated β-bridge), T (hydrogen-bonded turn), S (bend), or '-' (coil). The assignment is computed from backbone hydrogen-bond geometry via the Kabsch–Sander algorithm.

Foldseek 3Di. A 3Di character summarizes, for each residue, the relative orientation of the Cα frame of its nearest spatial neighbor. Because it encodes fold topology rather than chemistry, 3Di alignments detect remote structural similarity that sequence alignment misses.

mmCIF coordinates. The mmCIF block holds the 3D Cartesian coordinates of each backbone atom (N, Cα, C, O) in ångströms. mmCIF is the PDB's canonical archive format — a tagged-loop text representation of the atomic model.

Sequence. Sequence gives the chain of amino acids in standard one-letter code (A=alanine, C=cysteine, …, Y=tyrosine), read N→C. It is the only feature that is directly encoded by the gene; all structural features are derived from the folded form of this sequence.